Protein AF-A0A1C1CQZ4-F1 (afdb_monomer_lite)

Organism: NCBI:txid86049

Foldseek 3Di:
DDAPDFDWWKDAPQAIKTAQPCVDPRIDTFQWDDQDVPQFAGWTWTFDPNDPVTAIWTFKDQQQDKDFGGTHHHPDDDDPNIDRTQQHQDPQQWTDRVPHQQWKFKDAPVCVVRVMTTIIRANHHDDPRIDIDDSHTDGNDDD

Secondary structure (DSSP, 8-state):
------S-EEEETTEEEEEGGGGSTT-EE--EE---S-TTS---EEE-SS-SS-SEEEEEB-TTSEEE-EEPPTTPPPPTT-BSSSEEEETTTEEEETTB--EEEEE-TTTTTTTEEEEEEESS-PPTT-EEE-SPPPB----

pLDDT: mean 81.16, std 12.89, range [34.56, 94.62]

Structure (mmCIF, N/CA/C/O backbone):
data_AF-A0A1C1CQZ4-F1
#
_entry.id   AF-A0A1C1CQZ4-F1
#
loop_
_atom_site.group_PDB
_atom_site.id
_atom_site.type_symbol
_atom_site.label_atom_id
_atom_site.label_alt_id
_atom_site.label_comp_id
_atom_site.label_asym_id
_atom_site.label_entity_id
_atom_site.label_seq_id
_atom_site.pdbx_PDB_ins_code
_atom_site.Cartn_x
_atom_site.Cartn_y
_atom_site.Cartn_z
_atom_site.occupancy
_atom_site.B_iso_or_equiv
_atom_site.auth_seq_id
_atom_site.auth_comp_id
_atom_site.auth_asym_id
_atom_site.auth_atom_id
_atom_site.pdbx_PDB_model_num
ATOM 1 N N . MET A 1 1 ? 13.372 -2.259 19.600 1.00 34.56 1 MET A N 1
ATOM 2 C CA . MET A 1 1 ? 12.408 -1.568 18.713 1.00 34.56 1 MET A CA 1
ATOM 3 C C . MET A 1 1 ? 11.204 -2.479 18.534 1.00 34.56 1 MET A C 1
ATOM 5 O O . MET A 1 1 ? 11.406 -3.652 18.251 1.00 34.56 1 MET A O 1
ATOM 9 N N . ARG A 1 2 ? 9.978 -1.998 18.782 1.00 38.62 2 ARG A N 1
ATOM 10 C CA . ARG A 1 2 ? 8.753 -2.764 18.496 1.00 38.62 2 ARG A CA 1
ATOM 11 C C . ARG A 1 2 ? 8.468 -2.623 17.002 1.00 38.62 2 ARG A C 1
ATOM 13 O O . ARG A 1 2 ? 8.044 -1.557 16.575 1.00 38.62 2 ARG A O 1
ATOM 20 N N . TYR A 1 3 ? 8.778 -3.652 16.224 1.00 39.62 3 TYR A N 1
ATOM 21 C CA . TYR A 1 3 ? 8.419 -3.693 14.811 1.00 39.62 3 TYR A CA 1
ATOM 22 C C . TYR A 1 3 ? 6.923 -3.984 14.685 1.00 39.62 3 TYR A C 1
ATOM 24 O O . TYR A 1 3 ? 6.387 -4.809 15.426 1.00 39.62 3 TYR A O 1
ATOM 32 N N . LEU A 1 4 ? 6.251 -3.306 13.755 1.00 47.16 4 LEU A N 1
ATOM 33 C CA . LEU A 1 4 ? 4.917 -3.697 13.325 1.00 47.16 4 LEU A CA 1
ATOM 34 C C . LEU A 1 4 ? 5.081 -5.011 12.538 1.00 47.16 4 LEU A C 1
ATOM 36 O O . LEU A 1 4 ? 5.474 -4.992 11.376 1.00 47.16 4 LEU A O 1
ATOM 40 N N . GLN A 1 5 ? 4.886 -6.154 13.198 1.00 50.06 5 GLN A N 1
ATOM 41 C CA . GLN A 1 5 ? 4.878 -7.468 12.552 1.00 50.06 5 GLN A CA 1
ATOM 42 C C . GLN A 1 5 ? 3.453 -7.798 12.145 1.00 50.06 5 GLN A C 1
ATOM 44 O O . GLN A 1 5 ? 2.570 -7.982 12.979 1.00 50.06 5 GLN A O 1
ATOM 49 N N . THR A 1 6 ? 3.220 -7.809 10.847 1.00 57.34 6 THR A N 1
ATOM 50 C CA . THR A 1 6 ? 1.902 -8.021 10.271 1.00 57.34 6 THR A CA 1
ATOM 51 C C . THR A 1 6 ? 2.138 -8.527 8.870 1.00 57.34 6 THR A C 1
ATOM 53 O O . THR A 1 6 ? 2.844 -7.898 8.088 1.00 57.34 6 THR A O 1
ATOM 56 N N . PHE A 1 7 ? 1.597 -9.708 8.604 1.00 64.94 7 PHE A N 1
ATOM 57 C CA . PHE A 1 7 ? 1.905 -10.484 7.409 1.00 64.94 7 PHE A CA 1
ATOM 58 C C . PHE A 1 7 ? 1.074 -10.063 6.198 1.00 64.94 7 PHE A C 1
ATOM 60 O O . PHE A 1 7 ? 1.296 -10.573 5.110 1.00 64.94 7 PHE A O 1
ATOM 67 N N . GLN A 1 8 ? 0.102 -9.161 6.370 1.00 84.00 8 GLN A N 1
ATOM 68 C CA . GLN A 1 8 ? -0.826 -8.812 5.302 1.00 84.00 8 GLN A CA 1
ATOM 69 C C . GLN A 1 8 ? -1.106 -7.316 5.256 1.00 84.00 8 GLN A C 1
ATOM 71 O O . GLN A 1 8 ? -1.362 -6.670 6.277 1.00 84.00 8 GLN A O 1
ATOM 76 N N . LEU A 1 9 ? -1.071 -6.788 4.036 1.00 90.00 9 LEU A N 1
ATOM 77 C CA . LEU A 1 9 ? -1.637 -5.494 3.703 1.00 90.00 9 LEU A CA 1
ATOM 78 C C . LEU A 1 9 ? -3.099 -5.681 3.291 1.00 90.00 9 LEU A C 1
ATOM 80 O O . LEU A 1 9 ? -3.480 -6.702 2.719 1.00 90.00 9 LEU A O 1
ATOM 84 N N . SER A 1 10 ? -3.918 -4.678 3.571 1.00 92.19 10 SER A N 1
ATOM 85 C CA . SER A 1 10 ? -5.298 -4.593 3.102 1.00 92.19 10 SER A CA 1
ATOM 86 C C . SER A 1 10 ? -5.453 -3.399 2.176 1.00 92.19 10 SER A C 1
ATOM 88 O O . SER A 1 10 ? -4.845 -2.352 2.398 1.00 92.19 10 SER A O 1
ATOM 90 N N . TYR A 1 11 ? -6.280 -3.561 1.158 1.00 91.75 11 TYR A N 1
ATOM 91 C CA . TYR A 1 11 ? -6.742 -2.497 0.292 1.00 91.75 11 TYR A CA 1
ATOM 92 C C . TYR A 1 11 ? -8.076 -1.971 0.818 1.00 91.75 11 TYR A C 1
ATOM 94 O O . TYR A 1 11 ? -8.959 -2.756 1.163 1.00 91.75 11 TYR A O 1
ATOM 102 N N . ALA A 1 12 ? -8.219 -0.653 0.914 1.00 90.88 12 ALA A N 1
ATOM 103 C CA . ALA A 1 12 ? -9.478 -0.005 1.265 1.00 90.88 12 ALA A CA 1
ATOM 104 C C . ALA A 1 12 ? -9.430 1.448 0.779 1.00 90.88 12 ALA A C 1
ATOM 106 O O . ALA A 1 12 ? -8.375 2.056 0.879 1.00 90.88 12 ALA A O 1
ATOM 107 N N . ASN A 1 13 ? -10.533 2.036 0.304 1.00 87.44 13 ASN A N 1
ATOM 108 C CA . ASN A 1 13 ? -10.574 3.458 -0.096 1.00 87.44 13 ASN A CA 1
ATOM 109 C C . ASN 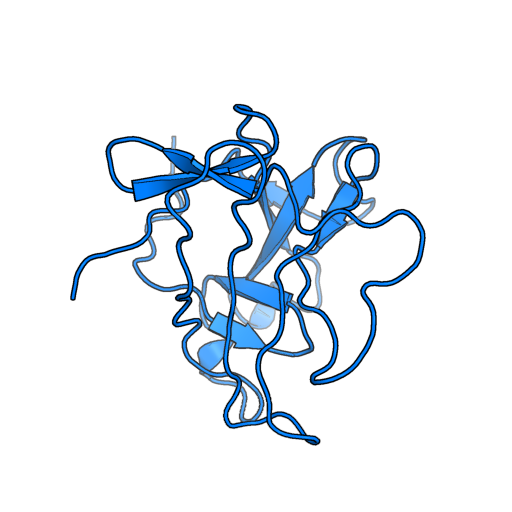A 1 13 ? -9.339 3.897 -0.915 1.00 87.44 13 ASN A C 1
ATOM 111 O O . ASN A 1 13 ? -8.632 4.805 -0.489 1.00 87.44 13 ASN A O 1
ATOM 115 N N . THR A 1 14 ? -9.027 3.169 -1.991 1.00 88.69 14 THR A N 1
ATOM 116 C CA . THR A 1 14 ? -7.879 3.422 -2.884 1.00 88.69 14 THR A CA 1
ATOM 117 C C . THR A 1 14 ? -6.481 3.269 -2.297 1.00 88.69 14 THR A C 1
ATOM 119 O O . THR A 1 14 ? -5.520 3.194 -3.044 1.00 88.69 14 THR A O 1
ATOM 122 N N . SER A 1 15 ? -6.332 3.021 -0.997 1.00 92.38 15 SER A N 1
ATOM 123 C CA . SER A 1 15 ? -5.027 2.988 -0.338 1.00 92.38 15 SER A CA 1
ATOM 124 C C . SER A 1 15 ? -4.662 1.625 0.255 1.00 92.38 15 SER A C 1
ATOM 126 O O . SER A 1 15 ? -5.501 0.759 0.515 1.00 92.38 15 SER A O 1
ATOM 128 N N . ALA A 1 16 ? -3.365 1.460 0.533 1.00 92.88 16 ALA A N 1
ATOM 129 C CA . ALA A 1 16 ? -2.828 0.344 1.304 1.00 92.88 16 ALA A CA 1
ATOM 130 C C . ALA A 1 16 ? -2.865 0.613 2.817 1.00 92.88 16 ALA A C 1
ATOM 132 O O . ALA A 1 16 ? -2.501 1.693 3.293 1.00 92.88 16 ALA A O 1
ATOM 133 N N . TYR A 1 17 ? -3.226 -0.411 3.582 1.00 93.62 17 TYR A N 1
ATOM 134 C CA . TYR A 1 17 ? -3.334 -0.378 5.033 1.00 93.62 17 TYR A CA 1
ATOM 135 C C . TYR A 1 17 ? -2.747 -1.623 5.668 1.00 93.62 17 TYR A C 1
ATOM 137 O O . TYR A 1 17 ? -2.556 -2.658 5.036 1.00 93.62 17 TYR A O 1
ATOM 145 N N . VAL A 1 18 ? -2.531 -1.524 6.969 1.00 91.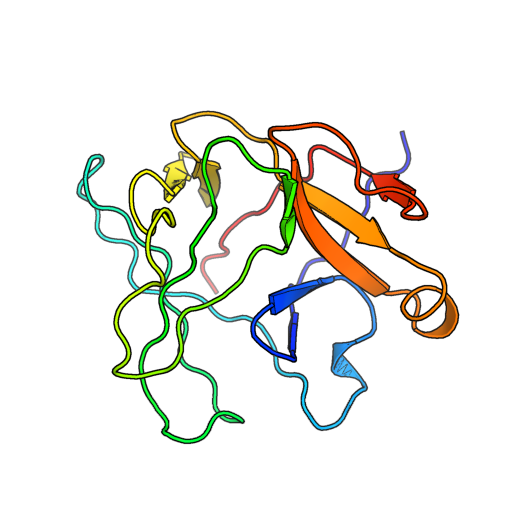50 18 VAL A N 1
ATOM 146 C CA . VAL A 1 18 ? -2.082 -2.610 7.811 1.00 91.50 18 VAL A CA 1
ATOM 147 C C . VAL A 1 18 ? -2.832 -2.588 9.141 1.00 91.50 18 VAL A C 1
ATOM 149 O O . VAL A 1 18 ? -3.147 -1.521 9.671 1.00 91.50 18 VAL A O 1
ATOM 152 N N . GLY A 1 19 ? -3.143 -3.763 9.687 1.00 89.75 19 GLY A N 1
ATOM 153 C CA . GLY A 1 19 ? -3.957 -3.906 10.896 1.00 89.75 19 GLY A CA 1
ATOM 154 C C . GLY A 1 19 ? -5.382 -4.366 10.592 1.00 89.75 19 GLY A C 1
ATOM 155 O O . GLY A 1 19 ? -5.614 -5.121 9.652 1.00 89.75 19 GLY A O 1
ATOM 156 N N . ARG A 1 20 ? -6.357 -3.964 11.416 1.00 89.06 20 ARG A N 1
ATOM 157 C CA . ARG A 1 20 ? -7.712 -4.552 11.378 1.00 89.06 20 ARG A CA 1
ATOM 158 C C . ARG A 1 20 ? -8.689 -3.871 10.422 1.00 89.06 20 ARG A C 1
ATOM 160 O O . ARG A 1 20 ? -9.888 -4.140 10.511 1.00 89.06 20 ARG A O 1
ATOM 167 N N . ILE A 1 21 ? -8.226 -3.037 9.492 1.00 88.56 21 ILE A N 1
ATOM 168 C CA . ILE A 1 21 ? -9.127 -2.399 8.526 1.00 88.56 21 ILE A CA 1
ATOM 169 C C . ILE A 1 21 ? -9.841 -3.426 7.640 1.00 88.56 21 ILE A C 1
ATOM 171 O O . ILE A 1 21 ? -10.955 -3.164 7.210 1.00 88.56 21 ILE A O 1
ATOM 175 N N . ILE A 1 22 ? -9.266 -4.625 7.477 1.00 82.31 22 ILE A N 1
ATOM 176 C CA . ILE A 1 22 ? -9.883 -5.776 6.801 1.00 82.31 22 ILE A CA 1
ATOM 177 C C . ILE A 1 22 ? -11.251 -6.178 7.381 1.00 82.31 22 ILE A C 1
ATOM 179 O O . ILE A 1 22 ? -12.032 -6.857 6.732 1.00 82.31 22 ILE A O 1
ATOM 183 N N . SER A 1 23 ? -11.570 -5.751 8.609 1.00 82.50 23 SER A N 1
ATOM 184 C CA . SER A 1 23 ? -12.891 -5.959 9.219 1.00 82.50 23 SER A CA 1
ATOM 185 C C . SER A 1 23 ? -13.980 -5.013 8.694 1.00 82.50 23 SER A C 1
ATOM 187 O O . SER A 1 23 ? -15.142 -5.134 9.083 1.00 82.50 23 SER A O 1
ATOM 189 N N . ARG A 1 24 ? -13.626 -4.045 7.841 1.00 88.06 24 ARG A N 1
ATOM 190 C CA . ARG A 1 24 ? -14.568 -3.136 7.181 1.00 88.06 24 ARG A CA 1
ATOM 191 C C . ARG A 1 24 ? -15.054 -3.773 5.881 1.00 88.06 24 ARG A C 1
ATOM 193 O O . ARG A 1 24 ? -14.274 -4.379 5.162 1.00 88.06 24 ARG A O 1
ATOM 200 N N . SER A 1 25 ? -16.332 -3.594 5.555 1.00 86.69 25 SER A N 1
ATOM 201 C CA . SER A 1 25 ? -16.979 -4.252 4.407 1.00 86.69 25 SER A CA 1
ATOM 202 C C . SER A 1 25 ? -16.447 -3.828 3.037 1.00 86.69 25 SER A C 1
ATOM 204 O O . SER A 1 25 ? -16.693 -4.517 2.060 1.00 86.69 25 SER A O 1
ATOM 206 N N . TYR A 1 26 ? -15.762 -2.688 2.959 1.00 86.81 26 TYR A N 1
ATOM 207 C CA . TYR A 1 26 ? -15.138 -2.169 1.739 1.00 86.81 26 TYR A CA 1
ATOM 208 C C . TYR A 1 26 ? -13.651 -2.536 1.625 1.00 86.81 26 TYR A C 1
ATOM 210 O O . TYR A 1 26 ? -12.981 -2.077 0.704 1.00 86.81 26 TYR A O 1
ATOM 218 N N . ALA A 1 27 ? -13.110 -3.275 2.597 1.00 90.12 27 ALA A N 1
ATOM 219 C CA . ALA A 1 27 ? -11.709 -3.658 2.616 1.00 90.12 27 ALA A CA 1
ATOM 220 C C . ALA A 1 27 ? -11.514 -5.073 2.058 1.00 90.12 27 ALA A C 1
ATOM 222 O O . ALA A 1 27 ? -12.353 -5.953 2.245 1.00 90.12 27 ALA A O 1
ATOM 223 N N . GLU A 1 28 ? -10.372 -5.308 1.419 1.00 90.25 28 GLU A N 1
ATOM 224 C CA . GLU A 1 28 ? -9.957 -6.629 0.937 1.00 90.25 28 GLU A CA 1
ATOM 225 C C . GLU A 1 28 ? -8.459 -6.858 1.158 1.00 90.25 28 GLU A C 1
ATOM 227 O O . GLU A 1 28 ? -7.716 -5.903 1.401 1.00 90.25 28 GLU A O 1
ATOM 232 N N . PRO A 1 29 ? -7.975 -8.108 1.116 1.00 88.75 29 PRO A N 1
ATOM 233 C CA . PRO A 1 29 ? -6.543 -8.372 1.109 1.00 88.75 29 PRO A CA 1
ATOM 234 C C . PRO A 1 29 ? -5.877 -7.692 -0.095 1.00 88.75 29 PRO A C 1
ATOM 236 O O . PRO A 1 29 ? -6.343 -7.818 -1.225 1.00 88.75 29 PRO A O 1
ATOM 239 N N . LEU A 1 30 ? -4.773 -6.978 0.136 1.00 88.38 30 LEU A N 1
ATOM 240 C CA . LEU A 1 30 ? -4.011 -6.351 -0.940 1.00 88.38 30 LEU A CA 1
ATOM 241 C C . LEU A 1 30 ? -3.058 -7.384 -1.552 1.00 88.38 30 LEU A C 1
ATOM 243 O O . LEU A 1 30 ? -1.948 -7.585 -1.059 1.00 88.38 30 LEU A O 1
ATOM 247 N N . ILE A 1 31 ? -3.506 -8.031 -2.627 1.00 83.75 31 ILE A N 1
ATOM 248 C CA . ILE A 1 31 ? -2.726 -9.007 -3.398 1.00 83.75 31 ILE A CA 1
ATOM 249 C C . ILE A 1 31 ? -2.251 -8.343 -4.685 1.00 83.75 31 ILE A C 1
ATOM 251 O O . ILE A 1 31 ? -2.999 -8.227 -5.653 1.00 83.75 31 ILE A O 1
ATOM 255 N N . VAL A 1 32 ? -1.008 -7.875 -4.680 1.00 79.62 32 VAL A N 1
ATOM 256 C CA . VAL A 1 32 ? -0.423 -7.193 -5.836 1.00 79.62 32 VAL A CA 1
ATOM 257 C C . VAL A 1 32 ? 0.201 -8.182 -6.816 1.00 79.62 32 VAL A C 1
ATOM 259 O O . VAL A 1 32 ? 0.664 -9.253 -6.432 1.00 79.62 32 VAL A O 1
ATOM 262 N N . GLY A 1 33 ? 0.247 -7.796 -8.085 1.00 76.06 33 GLY A N 1
ATOM 263 C CA . GLY A 1 33 ? 0.926 -8.528 -9.144 1.00 76.06 33 GLY A CA 1
ATOM 264 C C . GLY A 1 33 ? 1.537 -7.581 -10.170 1.00 76.06 33 GLY A C 1
ATOM 265 O O . GLY A 1 33 ? 1.671 -6.374 -9.936 1.00 76.06 33 GLY A O 1
ATOM 266 N N . GLY A 1 34 ? 1.888 -8.131 -11.333 1.00 64.88 34 GLY A N 1
ATOM 267 C CA . GLY A 1 34 ? 2.470 -7.350 -12.427 1.00 64.88 34 GLY A CA 1
ATOM 268 C C . GLY A 1 34 ? 3.858 -6.819 -12.088 1.00 64.88 34 GLY A C 1
ATOM 269 O O . GLY A 1 34 ? 4.163 -5.670 -12.374 1.00 64.88 34 GLY A O 1
ATOM 270 N N . PHE A 1 35 ? 4.695 -7.642 -11.452 1.00 64.25 35 PHE A N 1
ATOM 271 C CA . PHE A 1 35 ? 6.116 -7.337 -11.350 1.00 64.25 35 PHE A CA 1
ATOM 272 C C . PHE A 1 35 ? 6.725 -7.503 -12.737 1.00 64.25 35 PHE A C 1
ATOM 274 O O . PHE A 1 35 ? 7.070 -8.604 -13.168 1.00 64.25 35 PHE A O 1
ATOM 281 N N . ASN A 1 36 ? 6.796 -6.400 -13.469 1.00 55.03 36 ASN A N 1
ATOM 282 C CA . ASN A 1 36 ? 7.635 -6.318 -14.650 1.00 55.03 36 ASN A CA 1
ATOM 283 C C . ASN A 1 36 ? 9.083 -6.563 -14.146 1.00 55.03 36 ASN A C 1
ATOM 285 O O . ASN A 1 36 ? 9.393 -6.277 -12.993 1.00 55.03 36 ASN A O 1
ATOM 289 N N . ASN A 1 37 ? 9.963 -7.173 -14.937 1.00 51.53 37 ASN A N 1
ATOM 290 C CA . ASN A 1 37 ? 11.375 -7.362 -14.550 1.00 51.53 37 ASN A CA 1
ATOM 291 C C . ASN A 1 37 ? 12.272 -6.269 -15.148 1.00 51.53 37 ASN A C 1
ATOM 293 O O . ASN A 1 37 ? 13.481 -6.452 -15.258 1.00 51.53 37 ASN A O 1
ATOM 297 N N . ASP A 1 38 ? 11.676 -5.160 -15.579 1.00 57.06 38 ASP A N 1
ATOM 298 C CA . ASP A 1 38 ? 12.388 -4.087 -16.254 1.00 57.06 38 ASP A CA 1
ATOM 299 C C . ASP A 1 38 ? 12.628 -2.974 -15.235 1.00 57.06 38 ASP A C 1
ATOM 301 O O . ASP A 1 38 ? 11.694 -2.270 -14.847 1.00 57.06 38 ASP A O 1
ATOM 305 N N . ASP A 1 39 ? 13.867 -2.870 -14.743 1.00 55.75 39 ASP A N 1
ATOM 306 C CA . ASP A 1 39 ? 14.250 -2.014 -13.607 1.00 55.75 39 ASP A CA 1
ATOM 307 C C . ASP A 1 39 ? 13.780 -0.552 -13.756 1.00 55.75 39 ASP A C 1
ATOM 309 O O . ASP A 1 39 ? 13.560 0.124 -12.749 1.00 55.75 39 ASP A O 1
ATOM 313 N N . ASP A 1 40 ? 13.551 -0.083 -14.985 1.00 53.56 40 ASP A N 1
ATOM 314 C CA . ASP A 1 40 ? 13.108 1.282 -15.272 1.00 53.56 40 ASP A CA 1
ATOM 315 C C . ASP A 1 40 ? 11.572 1.459 -15.323 1.00 53.56 40 ASP A C 1
ATOM 317 O O . ASP A 1 40 ? 11.081 2.571 -15.123 1.00 53.56 40 ASP A O 1
ATOM 321 N N . ASN A 1 41 ? 10.790 0.385 -15.512 1.00 54.50 41 ASN A N 1
ATOM 322 C CA . ASN A 1 41 ? 9.330 0.431 -15.724 1.00 54.50 41 ASN A CA 1
ATOM 323 C C . ASN A 1 41 ? 8.529 -0.487 -14.787 1.00 54.50 41 ASN A C 1
ATOM 325 O O . ASN A 1 41 ? 7.407 -0.905 -15.100 1.00 54.50 41 ASN A O 1
ATOM 329 N N . ASN A 1 42 ? 9.078 -0.802 -13.617 1.00 64.38 42 ASN A N 1
ATOM 330 C CA . ASN A 1 42 ? 8.356 -1.586 -12.624 1.00 64.38 42 ASN A CA 1
ATOM 331 C C . ASN A 1 42 ? 7.225 -0.770 -11.998 1.00 64.38 42 ASN A C 1
ATOM 333 O O . ASN A 1 42 ? 7.449 0.253 -11.348 1.00 64.38 42 ASN A O 1
ATOM 337 N N . SER A 1 43 ? 6.007 -1.266 -12.205 1.00 69.81 43 SER A N 1
ATOM 338 C CA . SER A 1 43 ? 4.781 -0.782 -11.583 1.00 69.81 43 SER A CA 1
ATOM 339 C C . SER A 1 43 ? 4.193 -1.894 -10.729 1.00 69.81 43 SER A C 1
ATOM 341 O O . SER A 1 43 ? 4.066 -3.021 -11.195 1.00 69.81 43 SER A O 1
ATOM 343 N N . ILE A 1 44 ? 3.776 -1.590 -9.504 1.00 77.81 44 ILE A N 1
ATOM 344 C CA . ILE A 1 44 ? 3.004 -2.543 -8.702 1.00 77.81 44 ILE A CA 1
ATOM 345 C C . ILE A 1 44 ? 1.541 -2.407 -9.105 1.00 77.81 44 ILE A C 1
ATOM 347 O O . ILE A 1 44 ? 0.969 -1.324 -8.977 1.00 77.81 44 ILE A O 1
ATOM 351 N N . SER A 1 45 ? 0.938 -3.497 -9.573 1.00 80.56 45 SER A N 1
ATOM 352 C CA . SER A 1 45 ? -0.457 -3.503 -10.008 1.00 80.56 45 SER A CA 1
ATOM 353 C C . SER A 1 45 ? -1.355 -4.279 -9.048 1.00 80.56 45 SER A C 1
ATOM 355 O O . SER A 1 45 ? -0.918 -5.221 -8.388 1.00 80.56 45 SER A O 1
ATOM 357 N N . PHE A 1 46 ? -2.612 -3.865 -8.946 1.00 82.88 46 PHE A N 1
ATOM 358 C CA . PHE A 1 46 ? -3.614 -4.477 -8.081 1.00 82.88 46 PHE A CA 1
ATOM 359 C C . PHE A 1 46 ? -4.955 -4.571 -8.810 1.00 82.88 46 PHE A C 1
ATOM 361 O O . PHE A 1 46 ? -5.339 -3.649 -9.525 1.00 82.88 46 PHE A O 1
ATOM 368 N N . LEU A 1 47 ? -5.683 -5.668 -8.615 1.00 83.44 47 LEU A N 1
ATOM 369 C CA . LEU A 1 47 ? -7.057 -5.818 -9.083 1.00 83.44 47 LEU A CA 1
ATOM 370 C C . LEU A 1 47 ? -7.972 -5.889 -7.860 1.00 83.44 47 LEU A C 1
ATOM 372 O O . LEU A 1 47 ? -7.943 -6.872 -7.125 1.00 83.44 47 LEU A O 1
ATOM 376 N N . SER A 1 48 ? -8.777 -4.847 -7.660 1.00 81.06 48 SER A N 1
ATOM 377 C CA . SER A 1 48 ? -9.768 -4.804 -6.582 1.00 81.06 48 SER A CA 1
ATOM 378 C C . SER A 1 48 ? -11.038 -5.541 -6.996 1.00 81.06 48 SER A C 1
ATOM 380 O O . SER A 1 48 ? -11.531 -5.344 -8.109 1.00 81.06 48 SER A O 1
ATOM 382 N N . THR A 1 49 ? -11.605 -6.338 -6.090 1.00 78.25 49 THR A N 1
ATOM 383 C CA . THR A 1 49 ? -12.935 -6.945 -6.275 1.00 78.25 49 THR A CA 1
ATOM 384 C C . THR A 1 49 ? -14.074 -6.022 -5.841 1.00 78.25 49 THR A C 1
ATOM 386 O O . THR A 1 49 ? -15.212 -6.203 -6.273 1.00 78.25 49 THR A O 1
ATOM 389 N N . HIS A 1 50 ? -13.776 -5.008 -5.024 1.00 76.69 50 HIS A N 1
ATOM 390 C CA . HIS A 1 50 ? -14.757 -4.057 -4.497 1.00 76.69 50 HIS A CA 1
ATOM 391 C C . HIS A 1 50 ? -14.887 -2.771 -5.318 1.00 76.69 50 HIS A C 1
ATOM 393 O O . HIS A 1 50 ? -15.747 -1.939 -5.020 1.00 76.69 50 HIS A O 1
ATOM 399 N N . GLN A 1 51 ? -14.055 -2.583 -6.340 1.00 76.56 51 GLN A N 1
ATOM 400 C CA . GLN A 1 51 ? -14.027 -1.341 -7.100 1.00 76.56 51 GLN A CA 1
ATOM 401 C C . GLN A 1 51 ? -14.824 -1.418 -8.389 1.00 76.56 51 GLN A C 1
ATOM 403 O O . GLN A 1 51 ? -14.765 -2.392 -9.136 1.00 76.56 51 GLN A O 1
ATOM 408 N N . SER A 1 52 ? -15.556 -0.338 -8.647 1.00 77.25 52 SER A N 1
ATOM 409 C CA . SER A 1 52 ? -16.303 -0.124 -9.877 1.00 77.25 52 SER A CA 1
ATOM 410 C C . SER A 1 52 ? -15.837 1.189 -10.519 1.00 77.25 52 SER A C 1
ATOM 412 O O . SER A 1 52 ? -15.912 2.223 -9.851 1.00 77.25 52 SER A O 1
ATOM 414 N N . PRO A 1 53 ? -15.397 1.192 -11.79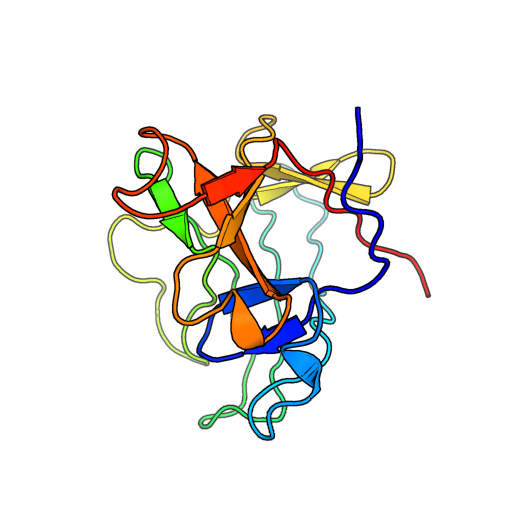0 1.00 74.12 53 PRO A N 1
ATOM 415 C CA . PRO A 1 53 ? -15.283 0.030 -12.676 1.00 74.12 53 PRO A CA 1
ATOM 416 C C . PRO A 1 53 ? -14.232 -0.968 -12.177 1.00 74.12 53 PRO A C 1
ATOM 418 O O . PRO A 1 53 ? -13.267 -0.571 -11.537 1.00 74.12 53 PRO A O 1
ATOM 421 N N . ALA A 1 54 ? -14.428 -2.256 -12.453 1.00 76.62 54 ALA A N 1
ATOM 422 C CA . ALA A 1 54 ? -13.425 -3.268 -12.142 1.00 76.62 54 ALA A CA 1
ATOM 423 C C . ALA A 1 54 ? -12.286 -3.185 -13.162 1.00 76.62 54 ALA A C 1
ATOM 425 O O . ALA A 1 54 ? -12.534 -3.048 -14.357 1.00 76.62 54 ALA A O 1
ATOM 426 N N . GLY A 1 55 ? -11.044 -3.303 -12.706 1.00 79.94 55 GLY A N 1
ATOM 427 C CA . GLY A 1 55 ? -9.888 -3.322 -13.590 1.00 79.94 55 GLY A CA 1
ATOM 428 C C . GLY A 1 55 ? -8.581 -3.131 -12.838 1.00 79.94 55 GLY A C 1
ATOM 429 O O . GLY A 1 55 ? -8.563 -2.881 -11.631 1.00 79.94 55 GLY A O 1
ATOM 430 N N . VAL A 1 56 ? -7.482 -3.293 -13.571 1.00 81.94 56 VAL A N 1
ATOM 431 C CA . VAL A 1 56 ? -6.140 -3.158 -13.009 1.00 81.94 56 VAL A CA 1
ATOM 432 C C . VAL A 1 56 ? -5.902 -1.710 -12.595 1.00 81.94 56 VAL A C 1
ATOM 434 O O . VAL A 1 56 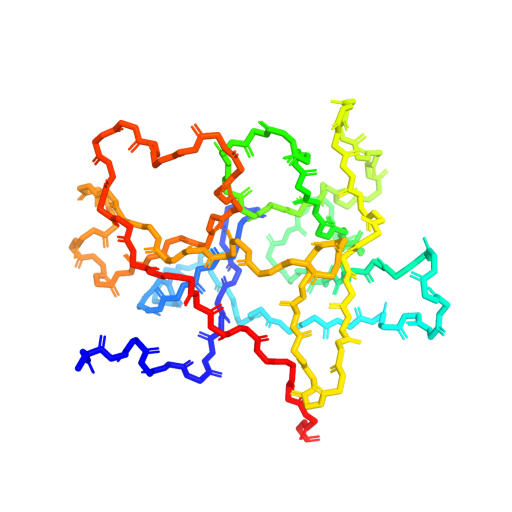? -6.128 -0.779 -13.366 1.00 81.94 56 VAL A O 1
ATOM 437 N N . GLN A 1 57 ? -5.422 -1.556 -11.371 1.00 85.56 57 GLN A N 1
ATOM 438 C CA . GLN A 1 57 ? -4.978 -0.312 -10.771 1.00 85.56 57 GLN A CA 1
ATOM 439 C C . GLN A 1 57 ? -3.467 -0.343 -10.623 1.00 85.56 57 GLN A C 1
ATOM 441 O O . GLN A 1 57 ? -2.882 -1.402 -10.385 1.00 85.56 57 GLN A O 1
ATOM 446 N N . GLN A 1 58 ? -2.836 0.818 -10.715 1.00 84.94 58 GLN A N 1
ATOM 447 C CA . GLN A 1 58 ? -1.403 0.959 -10.516 1.00 84.94 58 GLN A CA 1
ATOM 448 C C . GLN A 1 58 ? -1.143 1.715 -9.227 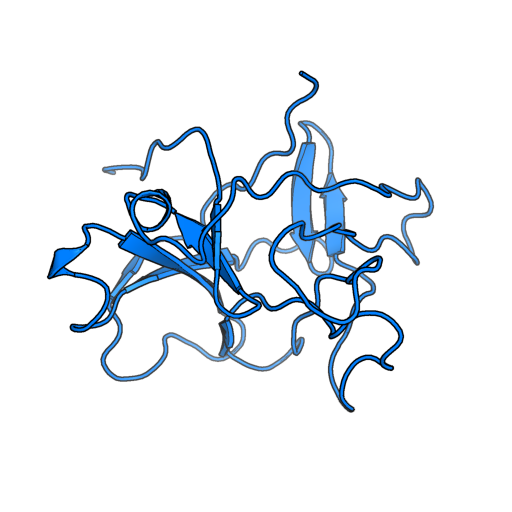1.00 84.94 58 GLN A C 1
ATOM 450 O O . GLN A 1 58 ? -1.706 2.786 -9.005 1.00 84.94 58 GLN A O 1
ATOM 455 N N . LYS A 1 59 ? -0.269 1.164 -8.386 1.00 86.31 59 LYS A N 1
ATOM 456 C CA . LYS A 1 59 ? 0.268 1.890 -7.244 1.00 86.31 59 LYS A CA 1
ATOM 457 C C . LYS A 1 59 ? 1.011 3.116 -7.752 1.00 86.31 59 LYS A C 1
ATOM 459 O O . LYS A 1 59 ? 1.851 2.991 -8.644 1.00 86.31 59 LYS A O 1
ATOM 464 N N . TYR A 1 60 ? 0.785 4.250 -7.112 1.00 87.75 60 TYR A N 1
ATOM 465 C CA . TYR A 1 60 ? 1.540 5.460 -7.377 1.00 87.75 60 TYR A CA 1
ATOM 466 C C . TYR A 1 60 ? 1.971 6.148 -6.084 1.00 87.75 60 TYR A C 1
ATOM 468 O O . TYR A 1 60 ? 1.461 5.890 -4.988 1.00 87.75 60 TYR A O 1
ATOM 476 N N . ILE A 1 61 ? 2.954 7.029 -6.226 1.00 87.81 61 ILE A N 1
ATOM 477 C CA . ILE A 1 61 ? 3.397 7.968 -5.197 1.00 87.81 61 ILE A CA 1
ATOM 478 C C . ILE A 1 61 ? 3.756 9.299 -5.860 1.00 87.81 61 ILE A C 1
ATOM 480 O O . ILE A 1 61 ? 4.186 9.319 -7.012 1.00 87.81 61 ILE A O 1
ATOM 484 N N . VAL A 1 62 ? 3.659 10.403 -5.125 1.00 85.31 62 VAL A N 1
ATOM 485 C CA . VAL A 1 62 ? 4.275 11.672 -5.528 1.00 85.31 62 VAL A CA 1
ATOM 486 C C . VAL A 1 62 ? 5.710 11.692 -4.981 1.00 85.31 62 VAL A C 1
ATOM 488 O O . VAL A 1 62 ? 5.894 11.670 -3.760 1.00 85.31 62 VAL A O 1
ATOM 491 N N . PRO A 1 63 ? 6.754 11.704 -5.835 1.00 82.56 63 PRO A N 1
ATOM 492 C CA . PRO A 1 63 ? 8.137 11.461 -5.410 1.00 82.56 63 PRO A CA 1
ATOM 493 C C . PRO A 1 63 ? 8.627 12.377 -4.282 1.00 82.56 63 PRO A C 1
ATOM 495 O O . PRO A 1 63 ? 9.379 11.940 -3.407 1.00 82.56 63 PRO A O 1
ATOM 498 N N . HIS A 1 64 ? 8.193 13.638 -4.300 1.00 87.12 64 HIS A N 1
ATOM 499 C CA . HIS A 1 64 ? 8.673 14.699 -3.414 1.00 87.12 64 HIS A CA 1
ATOM 500 C C . HIS A 1 64 ? 7.676 15.103 -2.329 1.00 87.12 64 HIS A C 1
ATOM 502 O O . HIS A 1 64 ? 7.971 16.007 -1.552 1.00 87.12 64 HIS A O 1
ATOM 508 N N . GLU A 1 65 ? 6.536 14.423 -2.235 1.00 88.69 65 GLU A N 1
ATOM 509 C CA . GLU A 1 65 ? 5.497 14.747 -1.266 1.00 88.69 65 GLU A CA 1
ATOM 510 C C . GLU A 1 65 ? 5.248 13.581 -0.320 1.00 88.69 65 GLU A C 1
ATOM 512 O O . GLU A 1 65 ? 5.465 12.410 -0.640 1.00 88.69 65 GLU A O 1
ATOM 517 N N . SER A 1 66 ? 4.822 13.918 0.892 1.00 90.25 66 SER A N 1
ATOM 518 C CA . SER A 1 66 ? 4.394 12.914 1.849 1.00 90.25 66 SER A CA 1
ATOM 519 C C . SER A 1 66 ? 2.910 12.657 1.698 1.00 90.25 66 SER A C 1
ATOM 521 O O . SER A 1 66 ? 2.095 13.492 2.083 1.00 90.25 66 SER A O 1
ATOM 523 N N . GLN A 1 67 ? 2.563 11.480 1.191 1.00 91.69 67 GLN A N 1
ATOM 524 C CA . GLN A 1 67 ? 1.177 11.093 0.967 1.00 91.69 67 GLN A CA 1
ATOM 525 C C . GLN A 1 67 ? 0.951 9.606 1.207 1.00 91.69 67 GLN A C 1
ATOM 527 O O . GLN A 1 67 ? 1.896 8.814 1.298 1.00 91.69 67 GLN A O 1
ATOM 532 N N . ALA A 1 68 ? -0.322 9.234 1.307 1.00 92.00 68 ALA A N 1
ATOM 533 C CA . ALA A 1 68 ? -0.708 7.840 1.319 1.00 92.00 68 ALA A CA 1
ATOM 534 C C . ALA A 1 68 ? -0.214 7.150 0.044 1.00 92.00 68 ALA A C 1
ATOM 536 O O . ALA A 1 68 ? -0.165 7.741 -1.034 1.00 92.00 68 ALA A O 1
ATOM 537 N N . VAL A 1 69 ? 0.166 5.884 0.183 1.00 90.56 69 VAL A N 1
ATOM 538 C CA . VAL A 1 69 ? 0.300 5.009 -0.974 1.00 90.56 69 VAL A CA 1
ATOM 539 C C . VAL A 1 69 ? -1.093 4.728 -1.492 1.00 90.56 69 VAL A C 1
ATOM 541 O O . VAL A 1 69 ? -1.903 4.127 -0.785 1.00 90.56 69 VAL A O 1
ATOM 544 N N . ASP A 1 70 ? -1.317 5.114 -2.732 1.00 90.06 70 ASP A N 1
ATOM 545 C CA . ASP A 1 70 ? -2.623 5.078 -3.357 1.00 90.06 70 ASP A CA 1
ATOM 546 C C . ASP A 1 70 ? -2.527 4.314 -4.687 1.00 90.06 70 ASP A C 1
ATOM 548 O O . ASP A 1 70 ? -1.431 3.994 -5.176 1.00 90.06 70 ASP A O 1
ATOM 552 N N . PHE A 1 71 ? -3.679 3.933 -5.214 1.00 87.94 71 PHE A N 1
ATOM 553 C CA . PHE A 1 71 ? -3.823 3.135 -6.418 1.00 87.94 71 PHE A CA 1
ATOM 554 C C . PHE A 1 71 ? -4.721 3.878 -7.401 1.00 87.94 71 PHE A C 1
ATOM 556 O O . PHE A 1 71 ? -5.779 4.392 -7.040 1.00 87.94 71 PHE A O 1
ATOM 563 N N . SER A 1 72 ? -4.295 3.933 -8.662 1.00 85.75 72 SER A N 1
ATOM 564 C CA . SER A 1 72 ? -5.041 4.617 -9.715 1.00 85.75 72 SER A CA 1
ATOM 565 C C . SER A 1 72 ? -6.450 4.044 -9.838 1.00 85.75 72 SER A C 1
ATOM 567 O O . SER A 1 72 ? -6.650 2.842 -9.689 1.00 85.75 72 SER A O 1
ATOM 569 N N . VAL A 1 73 ? -7.427 4.862 -10.219 1.00 81.56 73 VAL A N 1
ATOM 570 C CA . VAL A 1 73 ? -8.735 4.324 -10.610 1.00 81.56 73 VAL A CA 1
ATOM 571 C C . VAL A 1 73 ? -8.593 3.388 -11.822 1.00 81.56 73 VAL A C 1
ATOM 573 O O . VAL A 1 73 ? -7.814 3.681 -12.735 1.00 81.56 73 VAL A O 1
ATOM 576 N N . PRO A 1 74 ? -9.338 2.269 -11.870 1.00 79.44 74 PRO A N 1
ATOM 577 C CA . PRO A 1 74 ? -9.320 1.371 -13.017 1.00 79.44 74 PRO A CA 1
ATOM 578 C C . PRO A 1 74 ? -9.645 2.097 -14.322 1.00 79.44 74 PRO A C 1
ATOM 580 O O . PRO A 1 74 ? -10.585 2.889 -14.381 1.00 79.44 74 PRO A O 1
ATOM 583 N N . HIS A 1 75 ? -8.861 1.820 -15.368 1.00 72.62 75 HIS A N 1
ATOM 584 C CA . HIS A 1 75 ? -8.949 2.468 -16.689 1.00 72.62 75 HIS A CA 1
ATOM 585 C C . HIS A 1 75 ? -8.727 3.990 -16.699 1.00 72.62 75 HIS A C 1
ATOM 587 O O . HIS A 1 75 ? -8.875 4.615 -17.750 1.00 72.62 75 HIS A O 1
ATOM 593 N N . GLY A 1 76 ? -8.372 4.590 -15.563 1.00 71.56 76 GLY A N 1
ATOM 594 C CA . GLY A 1 76 ? -7.967 5.983 -15.494 1.00 71.56 76 GLY A CA 1
ATOM 595 C C . GLY A 1 76 ? -6.475 6.143 -15.738 1.00 71.56 76 GLY A C 1
ATOM 596 O O . GLY A 1 76 ? -5.673 5.243 -15.489 1.00 71.56 76 GLY A O 1
ATOM 597 N N . SER A 1 77 ? -6.101 7.323 -16.213 1.00 72.31 77 SER A N 1
ATOM 598 C CA . SER A 1 77 ? -4.722 7.787 -16.146 1.00 72.31 77 SER A CA 1
ATOM 599 C C . SER A 1 77 ? -4.338 8.060 -14.694 1.00 72.31 77 SER A C 1
ATOM 601 O O . SER A 1 77 ? -5.159 8.540 -13.910 1.00 72.31 77 SER A O 1
ATOM 603 N N . THR A 1 78 ? -3.081 7.794 -14.352 1.00 71.81 78 THR A N 1
ATOM 604 C CA . THR A 1 78 ? -2.490 8.277 -13.104 1.00 71.81 78 THR A CA 1
ATOM 605 C C . THR A 1 78 ? -2.624 9.808 -13.042 1.00 71.81 78 THR A C 1
ATOM 607 O O . THR A 1 78 ? -2.354 10.462 -14.057 1.00 71.81 78 THR A O 1
ATOM 610 N N . PRO A 1 79 ? -3.084 10.387 -11.920 1.00 71.75 79 PRO A N 1
ATOM 611 C CA . PRO A 1 79 ? -3.107 11.833 -11.730 1.00 71.75 79 PRO A CA 1
ATOM 612 C C . PRO A 1 79 ? -1.767 12.519 -12.041 1.00 71.75 79 PRO A C 1
ATOM 614 O O . PRO A 1 79 ? -0.686 11.939 -11.931 1.00 71.75 79 PRO A O 1
ATOM 617 N N . GLU A 1 80 ? -1.839 13.778 -12.471 1.00 74.50 80 GLU A N 1
ATOM 618 C CA . GLU A 1 80 ? -0.659 14.539 -12.884 1.00 74.50 80 GLU A CA 1
ATOM 619 C C . GLU A 1 80 ? 0.319 14.745 -11.713 1.00 74.50 80 GLU A C 1
ATOM 621 O O . GLU A 1 80 ? -0.086 15.081 -10.603 1.00 74.50 80 GLU A O 1
ATOM 626 N N . GLY A 1 81 ? 1.619 14.547 -11.964 1.00 75.94 81 GLY A N 1
ATOM 627 C CA . GLY A 1 81 ? 2.678 14.675 -10.951 1.00 75.94 81 GLY A CA 1
ATOM 628 C C . GLY A 1 81 ? 2.933 13.409 -10.125 1.00 75.94 81 GLY A C 1
ATOM 629 O O . GLY A 1 81 ? 3.912 13.343 -9.375 1.00 75.94 81 GLY A O 1
ATOM 630 N N . GLU A 1 82 ? 2.107 12.383 -10.292 1.00 81.38 82 GLU A N 1
ATOM 631 C CA . GLU A 1 82 ? 2.299 11.087 -9.659 1.00 81.38 82 GLU A CA 1
ATOM 632 C C . GLU A 1 82 ? 3.190 10.182 -10.508 1.00 81.38 82 GLU A C 1
ATOM 634 O O . GLU A 1 82 ? 3.234 10.261 -11.737 1.00 81.38 82 GLU A O 1
ATOM 639 N N . SER A 1 83 ? 3.911 9.286 -9.841 1.00 76.12 83 SER A N 1
ATOM 640 C CA . SER A 1 83 ? 4.745 8.295 -10.499 1.00 76.12 83 SER A CA 1
ATOM 641 C C . SER A 1 83 ? 4.290 6.887 -10.145 1.00 76.12 83 SER A C 1
ATOM 643 O O . SER A 1 83 ? 4.223 6.508 -8.973 1.00 76.12 83 SER A O 1
ATOM 645 N N . THR A 1 84 ? 3.998 6.112 -11.187 1.00 75.25 84 THR A N 1
ATOM 646 C CA . THR A 1 84 ? 3.810 4.655 -11.140 1.00 75.25 84 THR A CA 1
ATOM 647 C C . THR A 1 84 ? 5.103 3.897 -11.445 1.00 75.25 84 THR A C 1
ATOM 649 O O . THR A 1 84 ? 5.137 2.673 -11.324 1.00 75.25 84 THR A O 1
ATOM 652 N N . THR A 1 85 ? 6.165 4.613 -11.828 1.00 73.44 85 THR A N 1
ATOM 653 C CA . THR A 1 85 ? 7.481 4.072 -12.176 1.00 73.44 85 THR A CA 1
ATOM 654 C C . THR A 1 85 ? 8.474 4.246 -11.031 1.00 73.44 85 THR A C 1
ATOM 656 O O . THR A 1 85 ? 8.241 4.966 -10.060 1.00 73.44 85 THR A O 1
ATOM 659 N N . GLY A 1 86 ? 9.589 3.516 -11.089 1.00 73.56 86 GLY A N 1
ATOM 660 C CA . GLY A 1 86 ? 10.593 3.529 -10.026 1.00 73.56 86 GLY A CA 1
ATOM 661 C C . GLY A 1 86 ? 10.142 2.860 -8.725 1.00 73.56 86 GLY A C 1
ATOM 662 O O . GLY A 1 86 ? 10.918 2.845 -7.771 1.00 73.56 86 GLY A O 1
ATOM 663 N N . ILE A 1 87 ? 8.939 2.277 -8.661 1.00 79.19 87 ILE A N 1
ATOM 664 C CA . ILE A 1 87 ? 8.494 1.438 -7.545 1.00 79.19 87 ILE A CA 1
ATOM 665 C C . ILE A 1 87 ? 8.964 0.010 -7.821 1.00 79.19 87 ILE A C 1
ATOM 667 O O . ILE A 1 87 ? 8.373 -0.731 -8.600 1.00 79.19 87 ILE A O 1
ATOM 671 N N . LEU A 1 88 ? 10.057 -0.378 -7.173 1.00 73.75 88 LEU A N 1
ATOM 672 C CA . LEU A 1 88 ? 10.787 -1.602 -7.479 1.00 73.75 88 LEU A CA 1
ATOM 673 C C . LEU A 1 88 ? 10.541 -2.666 -6.419 1.00 73.75 88 LEU A C 1
ATOM 675 O O . LEU A 1 88 ? 10.515 -2.366 -5.222 1.00 73.75 88 LEU A O 1
ATOM 679 N N . VAL A 1 89 ? 10.494 -3.922 -6.854 1.00 75.56 89 VAL A N 1
ATOM 680 C CA . VAL A 1 89 ? 10.708 -5.073 -5.979 1.00 75.56 89 VAL A CA 1
ATOM 681 C C . VAL A 1 89 ? 12.173 -5.477 -6.072 1.00 75.56 89 VAL A C 1
ATOM 683 O O . VAL A 1 89 ? 12.678 -5.850 -7.123 1.00 75.56 89 VAL A O 1
ATOM 686 N N . ARG A 1 90 ? 12.888 -5.347 -4.960 1.00 76.44 90 ARG A N 1
ATOM 687 C CA . ARG A 1 90 ? 14.322 -5.634 -4.841 1.00 76.44 90 ARG A CA 1
ATOM 688 C C . ARG A 1 90 ? 14.549 -7.037 -4.289 1.00 76.44 90 ARG A C 1
ATOM 690 O O . ARG A 1 90 ? 13.603 -7.638 -3.777 1.00 76.44 90 ARG A O 1
ATOM 697 N N . PRO A 1 91 ? 15.798 -7.551 -4.312 1.00 71.31 91 PRO A N 1
ATOM 698 C CA . PRO A 1 91 ? 16.113 -8.855 -3.737 1.00 71.31 91 PRO A CA 1
ATOM 699 C C . PRO A 1 91 ? 15.532 -9.011 -2.332 1.00 71.31 91 PRO A C 1
ATOM 701 O O . PRO A 1 91 ? 15.578 -8.053 -1.548 1.00 71.31 91 PRO A O 1
ATOM 704 N N . GLN A 1 92 ? 15.036 -10.216 -2.031 1.00 75.38 92 GLN A N 1
ATOM 705 C CA . GLN A 1 92 ? 14.177 -10.528 -0.875 1.00 75.38 92 GLN A CA 1
ATOM 706 C C . GLN A 1 92 ? 12.769 -9.923 -0.976 1.00 75.38 92 GLN A C 1
ATOM 708 O O . GLN A 1 92 ? 12.162 -9.614 0.043 1.00 75.38 92 GLN A O 1
ATOM 713 N N . TRP A 1 93 ? 12.277 -9.713 -2.199 1.00 74.56 93 TRP A N 1
ATOM 714 C CA . TRP A 1 93 ? 10.925 -9.233 -2.487 1.00 74.56 93 TRP A CA 1
ATOM 715 C C . TRP A 1 93 ? 10.555 -7.884 -1.851 1.00 74.56 93 TRP A C 1
ATOM 717 O O . TRP A 1 93 ? 9.395 -7.605 -1.559 1.00 74.56 93 TRP A O 1
ATOM 727 N N . ARG A 1 94 ? 11.543 -7.015 -1.626 1.00 80.44 94 ARG A N 1
ATOM 728 C CA . ARG A 1 94 ? 11.356 -5.763 -0.878 1.00 80.44 94 ARG A CA 1
ATOM 729 C C . ARG A 1 94 ? 10.866 -4.649 -1.784 1.00 80.44 94 ARG A C 1
ATOM 731 O O . ARG A 1 94 ? 11.560 -4.294 -2.733 1.00 80.44 94 ARG A O 1
ATOM 738 N N . VAL A 1 95 ? 9.738 -4.040 -1.442 1.00 82.75 95 VAL A N 1
ATOM 739 C CA . VAL A 1 95 ? 9.209 -2.883 -2.169 1.00 82.75 95 VAL A CA 1
ATOM 740 C C . VAL A 1 95 ? 9.958 -1.616 -1.753 1.00 82.75 95 VAL A C 1
ATOM 742 O O . VAL A 1 95 ? 9.999 -1.256 -0.575 1.00 82.75 95 VAL A O 1
ATOM 745 N N . VAL A 1 96 ? 10.523 -0.913 -2.728 1.00 85.19 96 VAL A N 1
ATOM 746 C CA . VAL A 1 96 ? 11.193 0.388 -2.567 1.00 85.19 96 VAL A CA 1
ATOM 747 C C . VAL A 1 96 ? 10.738 1.341 -3.667 1.00 85.19 96 VAL A C 1
ATOM 749 O O . VAL A 1 96 ? 10.177 0.896 -4.663 1.00 85.19 96 VAL A O 1
ATOM 752 N N . ALA A 1 97 ? 11.001 2.638 -3.517 1.00 83.69 97 ALA A N 1
ATOM 753 C CA . ALA A 1 97 ? 10.842 3.593 -4.609 1.00 83.69 97 ALA A CA 1
ATOM 754 C C . ALA A 1 97 ? 12.163 4.318 -4.889 1.00 83.69 97 ALA A C 1
ATOM 756 O O . ALA A 1 97 ? 12.809 4.801 -3.959 1.00 83.69 97 ALA A O 1
ATOM 757 N N . TRP A 1 98 ? 12.599 4.326 -6.150 1.00 81.56 98 TRP A N 1
ATOM 758 C CA . TRP A 1 98 ? 13.909 4.809 -6.611 1.00 81.56 98 TRP A CA 1
ATOM 759 C C . TRP A 1 98 ? 15.062 4.322 -5.727 1.00 81.56 98 TRP A C 1
ATOM 761 O O . TRP A 1 98 ? 15.919 5.091 -5.302 1.00 81.56 98 TRP A O 1
ATOM 771 N N . CYS A 1 99 ? 15.064 3.023 -5.414 1.00 82.25 99 CYS A N 1
ATOM 772 C CA . CYS A 1 99 ? 16.036 2.372 -4.526 1.00 82.25 99 CYS A CA 1
ATOM 773 C C . CYS A 1 99 ? 16.016 2.827 -3.051 1.00 82.25 99 CYS A C 1
ATOM 775 O O . CYS A 1 99 ? 16.883 2.410 -2.282 1.00 82.25 99 CYS A O 1
ATOM 777 N N . ILE A 1 100 ? 15.042 3.636 -2.625 1.00 87.56 100 ILE A N 1
ATOM 778 C CA . ILE A 1 100 ? 14.933 4.159 -1.259 1.00 87.56 100 ILE A CA 1
ATOM 779 C C . ILE A 1 100 ? 13.665 3.609 -0.594 1.00 87.56 100 ILE A C 1
ATOM 781 O O . ILE A 1 100 ? 12.580 3.589 -1.177 1.00 87.56 100 ILE A O 1
ATOM 785 N N . ASN A 1 101 ? 13.783 3.189 0.668 1.00 89.12 101 ASN A N 1
ATOM 786 C CA . ASN A 1 101 ? 12.620 2.872 1.490 1.00 89.12 101 ASN A CA 1
ATOM 787 C C . ASN A 1 101 ? 12.203 4.088 2.332 1.00 89.12 101 ASN A C 1
ATOM 789 O O . ASN A 1 101 ? 12.843 4.405 3.336 1.00 89.12 101 ASN A O 1
ATOM 793 N N . ARG A 1 102 ? 11.106 4.741 1.936 1.00 92.12 102 ARG A N 1
ATOM 794 C CA . ARG A 1 102 ? 10.403 5.752 2.745 1.00 92.12 102 ARG A CA 1
ATOM 795 C C . ARG A 1 102 ? 8.947 5.371 2.994 1.00 92.12 102 ARG A C 1
ATOM 797 O O . ARG A 1 102 ? 8.112 6.255 3.161 1.00 92.12 102 ARG A O 1
ATOM 804 N N . PHE A 1 103 ? 8.630 4.078 3.021 1.00 91.56 103 PHE A N 1
ATOM 805 C CA . PHE A 1 103 ? 7.298 3.634 3.415 1.00 91.56 103 PHE A CA 1
ATOM 806 C C . PHE A 1 103 ? 7.167 3.681 4.936 1.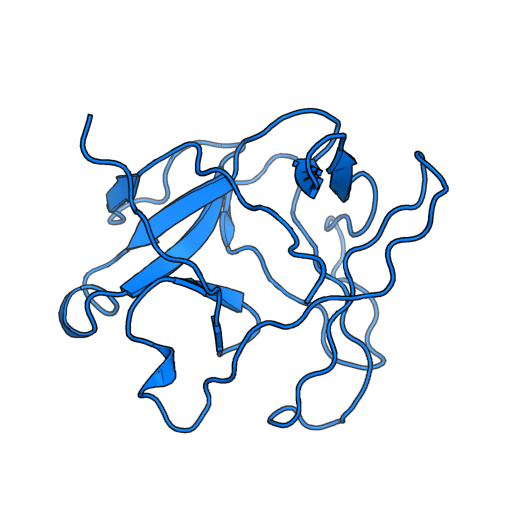00 91.56 103 PHE A C 1
ATOM 808 O O . PHE A 1 103 ? 8.018 3.158 5.648 1.00 91.56 103 PHE A O 1
ATOM 815 N N . TYR A 1 104 ? 6.115 4.308 5.446 1.00 93.81 104 TYR A N 1
ATOM 816 C CA . TYR A 1 104 ? 5.805 4.410 6.872 1.00 93.81 104 TYR A CA 1
ATOM 817 C C . TYR A 1 104 ? 4.379 3.930 7.119 1.00 93.81 104 TYR A C 1
ATOM 819 O O . TYR A 1 104 ? 3.491 4.166 6.308 1.00 93.81 104 TYR A O 1
ATOM 827 N N . ALA A 1 105 ? 4.148 3.290 8.259 1.00 93.62 105 ALA A N 1
ATOM 828 C CA . ALA A 1 105 ? 2.806 3.012 8.748 1.00 93.62 105 ALA A CA 1
ATOM 829 C C . ALA A 1 105 ? 2.340 4.212 9.581 1.00 93.62 105 ALA A C 1
ATOM 831 O O . ALA A 1 105 ? 2.846 4.444 10.681 1.00 93.62 105 ALA A O 1
ATOM 832 N N . CYS A 1 106 ? 1.398 4.988 9.058 1.00 94.62 106 CYS A N 1
ATOM 833 C CA . CYS A 1 106 ? 0.866 6.189 9.691 1.00 94.62 106 CYS A CA 1
ATOM 834 C C . CYS A 1 106 ? -0.573 5.961 10.157 1.00 94.62 106 CYS A C 1
ATOM 836 O O . CYS A 1 106 ? -1.367 5.327 9.471 1.00 94.62 106 CYS A O 1
ATOM 838 N N . ARG A 1 107 ? -0.938 6.485 11.326 1.00 93.56 107 ARG A N 1
ATOM 839 C CA . ARG A 1 107 ? -2.326 6.477 11.812 1.00 93.56 107 ARG A CA 1
ATOM 840 C C . ARG A 1 107 ? -2.742 7.846 12.331 1.00 93.56 107 ARG A C 1
ATOM 842 O O . ARG A 1 107 ? -1.924 8.556 12.912 1.00 93.56 107 ARG A O 1
ATOM 849 N N . ASN A 1 108 ? -4.021 8.156 12.184 1.00 93.88 108 ASN A N 1
ATOM 850 C CA . ASN A 1 108 ? -4.696 9.287 12.812 1.00 93.88 108 ASN A CA 1
ATOM 851 C C . ASN A 1 108 ? -5.785 8.782 13.778 1.00 93.88 108 ASN A C 1
ATOM 853 O O . ASN A 1 108 ? -5.958 7.572 13.966 1.00 93.88 108 ASN A O 1
ATOM 857 N N . ASP A 1 109 ? -6.553 9.707 14.347 1.00 94.44 109 ASP A N 1
ATOM 858 C CA . ASP A 1 109 ? -7.630 9.398 15.293 1.00 94.44 109 ASP A CA 1
ATOM 859 C C . ASP A 1 109 ? -8.765 8.560 14.687 1.00 94.44 109 ASP A C 1
ATOM 861 O O . ASP A 1 109 ? -9.428 7.820 15.407 1.00 94.44 109 ASP A O 1
ATOM 865 N N . ALA A 1 110 ? -8.969 8.601 13.366 1.00 92.06 110 ALA A N 1
ATOM 866 C CA . ALA A 1 110 ? -9.963 7.759 12.698 1.00 92.06 110 ALA A CA 1
ATOM 867 C C . ALA A 1 110 ? -9.507 6.291 12.588 1.00 92.06 110 ALA A C 1
ATOM 869 O O . ALA A 1 110 ? -10.324 5.371 12.655 1.00 92.06 110 ALA A O 1
ATOM 870 N N . LEU A 1 111 ? -8.199 6.057 12.442 1.00 92.25 111 LEU A N 1
ATOM 871 C CA . LEU A 1 111 ? -7.618 4.717 12.309 1.00 92.25 111 LEU A CA 1
ATOM 872 C C . LEU A 1 111 ? -7.232 4.085 13.655 1.00 92.25 111 LEU A C 1
ATOM 874 O O . LEU A 1 111 ? -7.162 2.857 13.760 1.00 92.25 111 LEU A O 1
ATOM 878 N N . ALA A 1 112 ? -7.013 4.892 14.698 1.00 92.38 112 ALA A N 1
ATOM 879 C CA . ALA A 1 112 ? -6.620 4.404 16.018 1.00 92.38 112 ALA A CA 1
ATOM 880 C C . ALA A 1 112 ? -7.639 3.425 16.652 1.00 92.38 112 ALA A C 1
ATOM 882 O O . ALA A 1 112 ? -7.203 2.354 17.086 1.00 92.38 112 ALA A O 1
ATOM 883 N N . PRO A 1 113 ? -8.968 3.679 16.644 1.00 92.44 113 PRO A N 1
ATOM 884 C CA . PRO A 1 113 ? -9.967 2.734 17.159 1.00 92.44 113 PRO A CA 1
ATOM 885 C C . PRO A 1 113 ? -10.010 1.412 16.387 1.00 92.44 113 PRO A C 1
ATOM 887 O O . PRO A 1 113 ? -10.373 0.375 16.936 1.00 92.44 113 PRO A O 1
ATOM 890 N N . LEU A 1 114 ? -9.614 1.436 15.111 1.00 90.19 114 LEU A N 1
ATOM 891 C CA . LEU A 1 114 ? -9.536 0.253 14.257 1.00 90.19 114 LEU A CA 1
ATOM 892 C C . LEU A 1 114 ? -8.225 -0.519 14.444 1.00 90.19 114 LEU A C 1
ATOM 894 O O . LEU A 1 114 ? -8.017 -1.513 13.752 1.00 90.19 114 LEU A O 1
ATOM 898 N N . ASN A 1 115 ? -7.313 -0.065 15.312 1.00 90.25 115 ASN A N 1
ATOM 899 C CA . ASN A 1 115 ? -5.950 -0.592 15.422 1.00 90.25 115 ASN A CA 1
ATOM 900 C C . ASN A 1 115 ? -5.306 -0.793 14.036 1.00 90.25 115 ASN A C 1
ATOM 902 O O . ASN A 1 115 ? -4.832 -1.880 13.695 1.00 90.25 115 ASN A O 1
ATOM 906 N N . SER A 1 116 ? -5.417 0.237 13.197 1.00 92.44 116 SER A N 1
ATOM 907 C CA . SER A 1 116 ? -4.997 0.202 11.801 1.00 92.44 116 SER A CA 1
ATOM 908 C C . SER A 1 116 ? -4.073 1.371 11.490 1.00 92.44 116 SER A C 1
ATOM 910 O O . SER A 1 116 ? -4.111 2.409 12.149 1.00 92.44 116 SER A O 1
ATOM 912 N N . TYR A 1 117 ? -3.236 1.185 10.480 1.00 93.88 117 TYR A N 1
ATOM 913 C CA . TYR A 1 117 ? -2.330 2.191 9.952 1.00 93.88 117 TYR A CA 1
ATOM 914 C C . TYR A 1 117 ? -2.458 2.196 8.432 1.00 93.88 117 TYR A C 1
ATOM 916 O O . TYR A 1 117 ? -2.618 1.146 7.815 1.00 93.88 117 TYR A O 1
ATOM 924 N N . GLN A 1 118 ? -2.384 3.372 7.832 1.00 94.50 118 GLN A N 1
ATOM 925 C CA . GLN A 1 118 ? -2.267 3.563 6.396 1.00 94.50 118 GLN A CA 1
ATOM 926 C C . GLN A 1 118 ? -0.790 3.583 6.011 1.00 94.50 118 GLN A C 1
ATOM 928 O O . GLN A 1 118 ? 0.041 4.123 6.747 1.00 94.50 118 GLN A O 1
ATOM 933 N N . ILE A 1 119 ? -0.447 2.998 4.868 1.00 93.50 119 ILE A N 1
ATOM 934 C CA . ILE A 1 119 ? 0.917 3.063 4.349 1.00 93.50 119 ILE A CA 1
ATOM 935 C C . ILE A 1 119 ? 1.114 4.410 3.657 1.00 93.50 119 ILE A C 1
ATOM 937 O O . ILE A 1 119 ? 0.347 4.778 2.775 1.00 93.50 119 ILE A O 1
ATOM 941 N N . TYR A 1 120 ? 2.155 5.132 4.053 1.00 93.38 120 TYR A N 1
ATOM 942 C CA . TYR A 1 120 ? 2.536 6.436 3.519 1.00 93.38 120 TYR A CA 1
ATOM 943 C C . TYR A 1 120 ? 3.908 6.368 2.862 1.00 93.38 120 TYR A C 1
ATOM 945 O O . TYR A 1 120 ? 4.830 5.764 3.410 1.00 93.38 120 TYR A O 1
ATOM 953 N N . TRP A 1 121 ? 4.062 7.043 1.729 1.00 92.06 121 TRP A N 1
ATOM 954 C CA . TRP A 1 121 ? 5.362 7.469 1.227 1.00 92.06 121 TRP A CA 1
ATOM 955 C C . TRP A 1 121 ? 5.739 8.772 1.930 1.00 92.06 121 TRP A C 1
ATOM 957 O O . TRP A 1 121 ? 4.993 9.740 1.875 1.00 92.06 121 TRP A O 1
ATOM 967 N N . ASN A 1 122 ? 6.864 8.791 2.644 1.00 93.00 122 ASN A N 1
ATOM 968 C CA . ASN A 1 122 ? 7.267 9.919 3.485 1.00 93.00 122 ASN A CA 1
ATOM 969 C C . ASN A 1 122 ? 8.463 10.670 2.878 1.00 93.00 122 ASN A C 1
ATOM 971 O O . ASN A 1 122 ? 9.593 10.521 3.352 1.00 93.00 122 ASN A O 1
ATOM 975 N N . ALA A 1 123 ? 8.242 11.440 1.808 1.00 90.62 123 ALA A N 1
ATOM 976 C CA . ALA A 1 123 ? 9.308 12.211 1.165 1.00 90.62 123 ALA A CA 1
ATOM 977 C C . ALA A 1 123 ? 9.498 13.637 1.697 1.00 90.62 123 ALA A C 1
ATOM 979 O O . ALA A 1 123 ? 10.624 14.134 1.636 1.00 90.62 123 ALA A O 1
ATOM 980 N N . ALA A 1 124 ? 8.449 14.254 2.243 1.00 90.88 124 ALA A N 1
ATOM 981 C CA . ALA A 1 124 ? 8.436 15.637 2.728 1.00 90.88 124 ALA A CA 1
ATOM 982 C C . ALA A 1 124 ? 8.290 15.761 4.260 1.00 90.88 124 ALA A C 1
ATOM 984 O O . ALA A 1 124 ? 8.154 16.865 4.781 1.00 90.88 124 ALA A O 1
ATOM 985 N N . GLY A 1 125 ? 8.326 14.649 5.002 1.00 90.06 125 GLY A N 1
ATOM 986 C CA . GLY A 1 125 ? 8.103 14.623 6.452 1.00 90.06 125 GLY A CA 1
ATOM 987 C C . GLY A 1 125 ? 6.723 14.090 6.844 1.00 90.06 125 GLY A C 1
ATOM 988 O O . GLY A 1 125 ? 5.866 13.828 6.005 1.00 90.06 125 GLY A O 1
ATOM 989 N N . GLN A 1 126 ? 6.513 13.858 8.138 1.00 87.81 126 GLN A N 1
ATOM 990 C CA . GLN A 1 126 ? 5.277 13.231 8.608 1.00 87.81 126 GLN A CA 1
ATOM 991 C C . GLN A 1 126 ? 4.076 14.180 8.443 1.00 87.81 126 GLN A C 1
ATOM 993 O O . GLN A 1 126 ? 4.202 15.365 8.762 1.00 87.81 126 GLN A O 1
ATOM 998 N N . PRO A 1 127 ? 2.909 13.681 7.993 1.00 87.62 127 PRO A N 1
ATOM 999 C CA . PRO A 1 127 ? 1.703 14.495 7.923 1.00 87.62 127 PRO A CA 1
ATOM 1000 C C . PRO A 1 127 ? 1.281 14.981 9.317 1.00 87.62 127 PRO A C 1
ATOM 1002 O O . PRO A 1 127 ? 1.320 14.236 10.300 1.00 87.62 127 PRO A O 1
ATOM 1005 N N . LEU A 1 128 ? 0.864 16.246 9.402 1.00 89.50 128 LEU A N 1
ATOM 1006 C CA . LEU A 1 128 ? 0.418 16.876 10.648 1.00 89.50 128 LEU A CA 1
ATOM 1007 C C . LEU A 1 128 ? -0.752 16.107 11.273 1.00 89.50 128 LEU A C 1
ATOM 1009 O O . LEU A 1 128 ? -1.734 15.802 10.601 1.00 89.50 128 LEU A O 1
ATOM 1013 N N . GLY A 1 129 ? -0.654 15.818 12.572 1.00 91.44 129 GLY A N 1
ATOM 1014 C CA . GLY A 1 129 ? -1.689 15.094 13.320 1.00 91.44 129 GLY A CA 1
ATOM 1015 C C . GLY A 1 129 ? -1.664 13.571 13.151 1.00 91.44 129 GLY A C 1
ATOM 1016 O O . GLY A 1 129 ? -2.525 12.887 13.698 1.00 91.44 129 GLY A O 1
ATOM 1017 N N . TRP A 1 130 ? -0.683 13.019 12.433 1.00 94.06 130 TRP A N 1
ATOM 1018 C CA . TRP A 1 130 ? -0.520 11.574 12.292 1.00 94.06 130 TRP A CA 1
ATOM 1019 C C . TRP A 1 130 ? 0.646 11.061 13.132 1.00 94.06 130 TRP A C 1
ATOM 1021 O O . TRP A 1 130 ? 1.701 11.682 13.235 1.00 94.06 130 TRP A O 1
ATOM 1031 N N . MET A 1 131 ? 0.479 9.865 13.689 1.00 93.31 131 MET A N 1
ATOM 1032 C CA . MET A 1 131 ? 1.570 9.096 14.275 1.00 93.31 131 MET A CA 1
ATOM 1033 C C . MET A 1 131 ? 2.103 8.109 13.243 1.00 93.31 131 MET A C 1
ATOM 1035 O O . MET A 1 131 ? 1.403 7.161 12.883 1.00 93.31 131 MET A O 1
ATOM 1039 N N . CYS A 1 132 ? 3.349 8.290 12.816 1.00 93.25 132 CYS A N 1
ATOM 1040 C CA . CYS A 1 132 ? 3.998 7.407 11.851 1.00 93.25 132 CYS A CA 1
ATOM 1041 C C . CYS A 1 132 ? 5.088 6.541 12.492 1.00 93.25 132 CYS A C 1
ATOM 1043 O O . CYS A 1 132 ? 5.876 7.003 13.316 1.00 93.25 132 CYS A O 1
ATOM 1045 N N . GLN A 1 133 ? 5.157 5.280 12.071 1.00 92.00 133 GLN A N 1
ATOM 1046 C CA . GLN A 1 133 ? 6.192 4.316 12.437 1.00 92.00 133 GLN A CA 1
ATOM 1047 C C . GLN A 1 133 ? 6.896 3.837 11.171 1.00 92.00 133 GLN A C 1
ATOM 1049 O O . GLN A 1 133 ? 6.236 3.443 10.209 1.00 92.00 133 GLN A O 1
ATOM 1054 N N . GLY A 1 134 ? 8.226 3.867 11.154 1.00 88.25 134 GLY A N 1
ATOM 1055 C CA . GLY A 1 134 ? 8.974 3.390 10.000 1.00 88.25 134 GLY A CA 1
ATOM 1056 C C . GLY A 1 134 ? 10.424 3.878 9.929 1.00 88.25 134 GLY A C 1
ATOM 1057 O O . GLY A 1 134 ? 10.920 4.449 10.904 1.00 88.25 134 GLY A O 1
ATOM 1058 N N . PRO A 1 135 ? 11.090 3.651 8.780 1.00 90.19 135 PRO A N 1
ATOM 1059 C CA . PRO A 1 135 ? 10.519 3.018 7.588 1.00 90.19 135 PRO A CA 1
ATOM 1060 C C . PRO A 1 135 ? 10.127 1.549 7.831 1.00 90.19 135 PRO A C 1
ATOM 1062 O O . PRO A 1 135 ? 10.772 0.849 8.612 1.00 90.19 135 PRO A O 1
ATOM 1065 N N . VAL A 1 136 ? 9.034 1.096 7.213 1.00 88.88 136 VAL A N 1
ATOM 1066 C CA . VAL A 1 136 ? 8.535 -0.285 7.305 1.00 88.88 136 VAL A CA 1
ATOM 1067 C C . VAL A 1 136 ? 9.048 -1.119 6.141 1.00 88.88 136 VAL A C 1
ATOM 1069 O O . VAL A 1 136 ? 9.241 -0.617 5.034 1.00 88.88 136 VAL A O 1
ATOM 1072 N N . LEU A 1 137 ? 9.275 -2.405 6.385 1.00 86.75 137 LEU A N 1
ATOM 1073 C CA . LEU A 1 137 ? 9.584 -3.350 5.324 1.00 86.75 137 LEU A CA 1
ATOM 1074 C C . LEU A 1 137 ? 8.275 -3.856 4.719 1.00 86.75 137 LEU A C 1
ATOM 1076 O O . LEU A 1 137 ? 7.486 -4.487 5.416 1.00 86.75 137 LEU A O 1
ATOM 1080 N N . ILE A 1 138 ? 8.058 -3.583 3.435 1.00 84.88 138 ILE A N 1
ATOM 1081 C CA . ILE A 1 138 ? 6.986 -4.203 2.654 1.00 84.88 138 ILE A CA 1
ATOM 1082 C C . ILE A 1 138 ? 7.643 -5.273 1.793 1.00 84.88 138 ILE A C 1
ATOM 1084 O O . ILE A 1 138 ? 8.535 -4.961 1.000 1.00 84.88 138 ILE A O 1
ATOM 1088 N N . GLN A 1 139 ? 7.221 -6.516 1.982 1.00 80.38 139 GLN A N 1
ATOM 1089 C CA . GLN A 1 139 ? 7.730 -7.669 1.260 1.00 80.38 139 GLN A CA 1
ATOM 1090 C C . GLN A 1 139 ? 6.583 -8.279 0.447 1.00 80.38 139 GLN A C 1
ATOM 1092 O O . GLN A 1 139 ? 5.505 -8.493 0.999 1.00 80.38 139 GLN A O 1
ATOM 1097 N N . ALA A 1 140 ? 6.792 -8.505 -0.850 1.00 73.12 140 ALA A N 1
ATOM 1098 C CA . ALA A 1 140 ? 5.920 -9.381 -1.625 1.00 73.12 140 ALA A CA 1
ATOM 1099 C C . ALA A 1 140 ? 6.232 -10.833 -1.231 1.00 73.12 140 ALA A C 1
ATOM 1101 O O . ALA A 1 140 ? 7.395 -11.175 -1.036 1.00 73.12 140 ALA A O 1
ATOM 1102 N N . ASP A 1 141 ? 5.216 -11.662 -1.044 1.00 67.69 141 ASP A N 1
ATOM 1103 C CA . ASP A 1 141 ? 5.414 -13.072 -0.707 1.00 67.69 141 ASP A CA 1
ATOM 1104 C C . ASP A 1 141 ? 5.029 -13.930 -1.911 1.00 67.69 141 ASP A C 1
ATOM 1106 O O . ASP A 1 141 ? 4.040 -13.627 -2.585 1.00 67.69 141 ASP A O 1
ATOM 1110 N N . ASP A 1 142 ? 5.824 -14.963 -2.180 1.00 54.94 142 ASP A N 1
ATOM 1111 C CA . ASP A 1 142 ? 5.463 -16.033 -3.113 1.00 54.94 142 ASP A CA 1
ATOM 1112 C C . ASP A 1 142 ? 4.581 -16.991 -2.306 1.00 54.94 142 ASP A C 1
ATOM 1114 O O . ASP A 1 142 ? 5.080 -17.765 -1.487 1.00 54.94 142 ASP A O 1
ATOM 1118 N N . VAL A 1 143 ? 3.262 -16.865 -2.453 1.00 49.25 143 VAL A N 1
ATOM 1119 C CA . VAL A 1 143 ? 2.309 -17.850 -1.915 1.00 49.25 143 VAL A CA 1
ATOM 1120 C C . VAL A 1 143 ? 2.472 -19.210 -2.581 1.00 49.25 143 VAL A C 1
ATOM 1122 O O . VAL A 1 143 ? 2.650 -19.251 -3.819 1.00 49.25 143 VAL A O 1
#

Sequence (143 aa):
MRYLQTFQLSYANTSAYVGRIISRSYAEPLIVGGFNNDDDNNSISFLSTHQSPAGVQQKYIVPHESQAVDFSVPHGSTPEGESTTGILVRPQWRVVAWCINRFYACRNDALAPLNSYQIYWNAAGQPLGWMCQGPVLIQADDV

Radius of gyration: 14.28 Å; chains: 1; bounding box: 33×35×35 Å